Protein AF-A0A0G0GXC7-F1 (afdb_monomer_lite)

Structure (mmCIF, N/CA/C/O backbone):
data_AF-A0A0G0GXC7-F1
#
_entry.id   AF-A0A0G0GXC7-F1
#
loop_
_atom_site.group_PDB
_atom_site.id
_atom_site.type_symbol
_atom_site.label_atom_id
_atom_site.label_alt_id
_atom_site.label_comp_id
_atom_site.label_asym_id
_atom_site.label_entity_id
_atom_site.label_seq_id
_atom_site.pdbx_PDB_ins_code
_atom_site.Cartn_x
_atom_site.Cartn_y
_atom_site.Cartn_z
_atom_site.occupancy
_atom_site.B_iso_or_equiv
_atom_site.auth_seq_id
_atom_site.auth_comp_id
_atom_site.auth_asym_id
_atom_site.auth_atom_id
_atom_site.pdbx_PDB_model_num
ATOM 1 N N . MET A 1 1 ? -27.214 14.943 26.401 1.00 54.75 1 MET A N 1
ATOM 2 C CA . MET A 1 1 ? -27.135 13.913 25.337 1.00 54.75 1 MET A CA 1
ATOM 3 C C . MET A 1 1 ? -26.418 14.405 24.076 1.00 54.75 1 MET A C 1
ATOM 5 O O . MET A 1 1 ? -25.447 13.765 23.709 1.00 54.75 1 MET A O 1
ATOM 9 N N . PHE A 1 2 ? -26.767 15.554 23.479 1.00 55.38 2 PHE A N 1
ATOM 10 C CA . PHE A 1 2 ? -26.108 16.065 22.253 1.00 55.38 2 PHE A CA 1
ATOM 11 C C . PHE A 1 2 ? -24.583 16.297 22.345 1.00 55.38 2 PHE A C 1
ATOM 13 O O . PHE A 1 2 ? -23.864 16.045 21.383 1.00 55.38 2 PHE A O 1
ATOM 20 N N . SER A 1 3 ? -24.061 16.715 23.504 1.00 58.69 3 SER A N 1
ATOM 21 C CA . SER A 1 3 ? -22.620 16.969 23.690 1.00 58.69 3 SER A CA 1
ATOM 22 C C . SER A 1 3 ? -21.752 15.698 23.599 1.00 58.69 3 SER A C 1
ATOM 24 O O . SER A 1 3 ? -20.653 15.740 23.043 1.00 58.69 3 SER A O 1
ATOM 26 N N . ALA A 1 4 ? -22.266 14.546 24.048 1.00 64.06 4 ALA A N 1
ATOM 27 C CA . ALA A 1 4 ? -21.549 13.272 23.965 1.00 64.06 4 ALA A CA 1
ATOM 28 C C . ALA A 1 4 ? -21.519 12.733 22.525 1.00 64.06 4 ALA A C 1
ATOM 30 O O . ALA A 1 4 ? -20.485 12.253 22.067 1.00 64.06 4 ALA A O 1
ATOM 31 N N . THR A 1 5 ? -22.619 12.889 21.780 1.00 67.25 5 THR A N 1
ATOM 32 C CA . THR A 1 5 ? -22.717 12.478 20.371 1.00 67.25 5 THR A CA 1
ATOM 33 C C . THR A 1 5 ? -21.782 13.292 19.474 1.00 67.25 5 THR A C 1
ATOM 35 O O . THR A 1 5 ? -21.076 12.718 18.653 1.00 67.25 5 THR A O 1
ATOM 38 N N . ILE A 1 6 ? -21.700 14.614 19.670 1.00 66.69 6 ILE A N 1
ATOM 39 C CA . ILE A 1 6 ? -20.780 15.486 18.914 1.00 66.69 6 ILE A CA 1
ATOM 40 C C . ILE A 1 6 ? -19.319 15.133 19.220 1.00 66.69 6 ILE A C 1
ATOM 42 O O . ILE A 1 6 ? -18.491 15.060 18.313 1.00 66.69 6 ILE A O 1
ATOM 46 N N . THR A 1 7 ? -19.005 14.863 20.489 1.00 65.19 7 THR A N 1
ATOM 47 C CA . THR A 1 7 ? -17.657 14.452 20.903 1.00 65.19 7 THR A CA 1
ATOM 48 C C . THR A 1 7 ? -17.266 13.111 20.280 1.00 65.19 7 THR A C 1
ATOM 50 O O . THR A 1 7 ? -16.165 12.982 19.750 1.00 65.19 7 THR A O 1
ATOM 53 N N . TYR A 1 8 ? -18.181 12.140 20.259 1.00 62.59 8 TYR A N 1
ATOM 54 C CA . TYR A 1 8 ? -17.955 10.835 19.637 1.00 62.59 8 TYR A CA 1
ATOM 55 C C . TYR A 1 8 ? -17.728 10.934 18.121 1.00 62.59 8 TYR A C 1
ATOM 57 O O . TYR A 1 8 ? -16.762 10.373 17.605 1.00 62.59 8 TYR A O 1
ATOM 65 N N . ILE A 1 9 ? -18.559 11.710 17.414 1.00 69.62 9 ILE A N 1
ATOM 66 C CA . ILE A 1 9 ? -18.404 11.955 15.971 1.00 69.62 9 ILE A CA 1
ATOM 67 C C . ILE A 1 9 ? -17.047 12.606 15.680 1.00 69.62 9 ILE A C 1
ATOM 69 O O . ILE A 1 9 ? -16.353 12.201 14.751 1.00 69.62 9 ILE A O 1
ATOM 73 N N . ARG A 1 10 ? -16.627 13.575 16.501 1.00 63.25 10 ARG A N 1
ATOM 74 C CA . ARG A 1 10 ? -15.340 14.261 16.335 1.00 63.25 10 ARG A CA 1
ATOM 75 C C . ARG A 1 10 ? -14.147 13.323 16.530 1.00 63.25 10 ARG A C 1
ATOM 77 O O . ARG A 1 10 ? -13.199 13.399 15.755 1.00 63.25 10 ARG A O 1
ATOM 84 N N . ILE A 1 11 ? -14.189 12.448 17.536 1.00 70.38 11 ILE A N 1
ATOM 85 C CA . ILE A 1 11 ? -13.125 11.464 17.795 1.00 70.38 11 ILE A CA 1
ATOM 86 C C . ILE A 1 11 ? -13.039 10.459 16.640 1.00 70.38 11 ILE A C 1
ATOM 88 O O . ILE A 1 11 ? -11.952 10.207 16.125 1.00 70.38 11 ILE A O 1
ATOM 92 N N . SER A 1 12 ? -14.182 9.947 16.178 1.00 74.62 12 SER A N 1
ATOM 93 C CA . SER A 1 12 ? -14.238 9.025 15.039 1.00 74.62 12 SER A CA 1
ATOM 94 C C . SER A 1 12 ? -13.720 9.669 13.746 1.00 74.62 12 SER A C 1
ATOM 96 O O . SER A 1 12 ? -12.942 9.047 13.023 1.00 74.62 12 SER A O 1
ATOM 98 N N . ALA A 1 13 ? -14.068 10.933 13.491 1.00 76.69 13 ALA A N 1
ATOM 99 C CA . ALA A 1 13 ? -13.581 11.675 12.332 1.00 76.69 13 ALA A CA 1
ATOM 100 C C . ALA A 1 13 ? -12.066 11.923 12.388 1.00 76.69 13 ALA A C 1
ATOM 102 O O . ALA A 1 13 ? -11.385 11.754 11.379 1.00 76.69 13 ALA A O 1
ATOM 103 N N . MET A 1 14 ? -11.514 12.277 13.555 1.00 80.69 14 MET A N 1
ATOM 104 C CA . MET A 1 14 ? -10.063 12.443 13.698 1.00 80.69 14 MET A CA 1
ATOM 105 C C . MET A 1 14 ? -9.307 11.134 13.472 1.00 80.69 14 MET A C 1
ATOM 107 O O . MET A 1 14 ? -8.274 11.145 12.808 1.00 80.69 14 MET A O 1
ATOM 111 N N . GLN A 1 15 ? -9.835 10.010 13.964 1.00 78.56 15 GLN A N 1
ATOM 112 C CA . GLN A 1 15 ? -9.231 8.698 13.738 1.00 78.56 15 GLN A CA 1
ATOM 113 C C . GLN A 1 15 ? -9.232 8.324 12.251 1.00 78.56 15 GLN A C 1
ATOM 115 O O . GLN A 1 15 ? -8.242 7.809 11.738 1.00 78.56 15 GLN A O 1
ATOM 120 N N . LEU A 1 16 ? -10.327 8.617 11.544 1.00 79.62 16 LEU A N 1
ATOM 121 C CA . LEU A 1 16 ? -10.426 8.378 10.107 1.00 79.62 16 LEU A CA 1
ATOM 122 C C . LEU A 1 16 ? -9.411 9.224 9.331 1.00 79.62 16 LEU A C 1
ATOM 124 O O . LEU A 1 16 ? -8.680 8.685 8.508 1.00 79.62 16 LEU A O 1
ATOM 128 N N . ILE A 1 17 ? -9.311 10.522 9.631 1.00 83.88 17 ILE A N 1
ATOM 129 C CA . ILE A 1 17 ? -8.324 11.413 9.001 1.00 83.88 17 ILE A CA 1
ATOM 130 C C . ILE A 1 17 ? -6.901 10.914 9.265 1.00 83.88 17 ILE A C 1
ATOM 132 O O . ILE A 1 17 ? -6.095 10.849 8.341 1.00 83.88 17 ILE A O 1
ATOM 136 N N . TYR A 1 18 ? -6.597 10.524 10.502 1.00 84.38 18 TYR A N 1
ATOM 137 C CA . TYR A 1 18 ? -5.291 9.981 10.869 1.00 84.38 18 TYR A CA 1
ATOM 138 C C . TYR A 1 18 ? -4.936 8.731 10.055 1.00 84.38 18 TYR A C 1
ATOM 140 O O . TYR A 1 18 ? -3.843 8.654 9.495 1.00 84.38 18 TYR A O 1
ATOM 148 N N . ASN A 1 19 ? -5.879 7.796 9.922 1.00 82.12 19 ASN A N 1
ATOM 149 C CA . ASN A 1 19 ? -5.683 6.587 9.126 1.00 82.12 19 ASN A CA 1
ATOM 150 C C . ASN A 1 19 ? -5.474 6.918 7.640 1.00 82.12 19 ASN A C 1
ATOM 152 O O . ASN A 1 19 ? -4.555 6.387 7.030 1.00 82.12 19 ASN A O 1
ATOM 156 N N . LEU A 1 20 ? -6.254 7.842 7.065 1.00 87.12 20 LEU A N 1
ATOM 157 C CA . LEU A 1 20 ? -6.071 8.275 5.673 1.00 87.12 20 LEU A CA 1
ATOM 158 C C . LEU A 1 20 ? -4.673 8.865 5.433 1.00 87.12 20 LEU A C 1
ATOM 160 O O . LEU A 1 20 ? -4.037 8.567 4.421 1.00 87.12 20 LEU A O 1
ATOM 164 N N . VAL A 1 21 ? -4.178 9.683 6.367 1.00 88.12 21 VAL A N 1
ATOM 165 C CA . VAL A 1 21 ? -2.836 10.274 6.282 1.00 88.12 21 VAL A CA 1
ATOM 166 C C . VAL A 1 21 ? -1.759 9.193 6.364 1.00 88.12 21 VAL A C 1
ATOM 168 O O . VAL A 1 21 ? -0.835 9.209 5.555 1.00 88.12 21 VAL A O 1
ATOM 171 N N . ILE A 1 22 ? -1.880 8.236 7.289 1.00 88.88 22 ILE A N 1
ATOM 172 C CA . ILE A 1 22 ? -0.927 7.122 7.402 1.00 88.88 22 ILE A CA 1
ATOM 173 C C . ILE A 1 22 ? -0.875 6.312 6.113 1.00 88.88 22 ILE A C 1
ATOM 175 O O . ILE A 1 22 ? 0.212 6.088 5.593 1.00 88.88 22 ILE A O 1
ATOM 179 N N . GLU A 1 23 ? -2.023 5.897 5.585 1.00 89.19 23 GLU A N 1
ATOM 180 C CA . GLU A 1 23 ? -2.068 5.064 4.379 1.00 89.19 23 GLU A CA 1
ATOM 181 C C . GLU A 1 23 ? -1.500 5.812 3.166 1.00 89.19 23 GLU A C 1
ATOM 183 O O . GLU A 1 23 ? -0.785 5.234 2.350 1.00 89.19 23 GLU A O 1
ATOM 188 N N . THR A 1 24 ? -1.705 7.131 3.102 1.00 87.75 24 THR A N 1
ATOM 189 C CA . THR A 1 24 ? -1.070 7.987 2.089 1.00 87.75 24 THR A CA 1
ATOM 190 C C . THR A 1 24 ? 0.455 8.011 2.239 1.00 87.75 24 THR A C 1
ATOM 192 O O . THR A 1 24 ? 1.172 7.887 1.249 1.00 87.75 24 THR A O 1
ATOM 195 N N . LEU A 1 25 ? 0.977 8.134 3.462 1.00 89.06 25 LEU A N 1
ATOM 196 C CA . LEU A 1 25 ? 2.422 8.106 3.714 1.00 89.06 25 LEU A CA 1
ATOM 197 C C . LEU A 1 25 ? 3.037 6.735 3.408 1.00 89.06 25 LEU A C 1
ATOM 199 O O . LEU A 1 25 ? 4.137 6.674 2.863 1.00 89.06 25 LEU A O 1
ATOM 203 N N . ILE A 1 26 ? 2.328 5.647 3.720 1.00 89.88 26 ILE A N 1
ATOM 204 C CA . ILE A 1 26 ? 2.750 4.281 3.390 1.00 89.88 26 ILE A CA 1
ATOM 205 C C . ILE A 1 26 ? 2.814 4.101 1.876 1.00 89.88 26 ILE A C 1
ATOM 207 O O . ILE A 1 26 ? 3.806 3.578 1.371 1.00 89.88 26 ILE A O 1
ATOM 211 N N . LEU A 1 27 ? 1.795 4.562 1.148 1.00 89.62 27 LEU A N 1
ATOM 212 C CA . LEU A 1 27 ? 1.797 4.531 -0.310 1.00 89.62 27 LEU A CA 1
ATOM 213 C C . LEU A 1 27 ? 3.023 5.253 -0.872 1.00 89.62 27 LEU A C 1
ATOM 215 O O . LEU A 1 27 ? 3.737 4.683 -1.691 1.00 89.62 27 LEU A O 1
ATOM 219 N N . ILE A 1 28 ? 3.287 6.477 -0.408 1.00 87.00 28 ILE A N 1
ATOM 220 C CA . ILE A 1 28 ? 4.439 7.265 -0.859 1.00 87.00 28 ILE A CA 1
ATOM 221 C C . ILE A 1 28 ? 5.741 6.519 -0.567 1.00 87.00 28 ILE A C 1
ATOM 223 O O . ILE A 1 28 ? 6.558 6.372 -1.470 1.00 87.00 28 ILE A O 1
ATOM 227 N N . ALA A 1 29 ? 5.916 6.000 0.651 1.00 86.12 29 ALA A N 1
ATOM 228 C CA . ALA A 1 29 ? 7.111 5.248 1.020 1.00 86.12 29 ALA A CA 1
ATOM 229 C C . ALA A 1 29 ? 7.337 4.047 0.090 1.00 86.12 29 ALA A C 1
ATOM 231 O O . ALA A 1 29 ? 8.440 3.872 -0.419 1.00 86.12 29 ALA A O 1
ATOM 232 N N . VAL A 1 30 ? 6.293 3.265 -0.200 1.00 86.94 30 VAL A N 1
ATOM 233 C CA . VAL A 1 30 ? 6.395 2.106 -1.099 1.00 86.94 30 VAL A CA 1
ATOM 234 C C . VAL A 1 30 ? 6.720 2.534 -2.528 1.00 86.94 30 VAL A C 1
ATOM 236 O O . VAL A 1 30 ? 7.644 1.985 -3.123 1.00 86.94 30 VAL A O 1
ATOM 239 N N . VAL A 1 31 ? 6.028 3.537 -3.067 1.00 85.69 31 VAL A N 1
ATOM 240 C CA . VAL A 1 31 ? 6.273 4.013 -4.437 1.00 85.69 31 VAL A CA 1
ATOM 241 C C . VAL A 1 31 ? 7.691 4.563 -4.584 1.00 85.69 31 VAL A C 1
ATOM 243 O O . VAL A 1 31 ? 8.377 4.206 -5.529 1.00 85.69 31 VAL A O 1
ATOM 246 N N . THR A 1 32 ? 8.200 5.320 -3.606 1.00 81.81 32 THR A N 1
ATOM 247 C CA . THR A 1 32 ? 9.586 5.826 -3.650 1.00 81.81 32 THR A CA 1
ATOM 248 C C . THR A 1 32 ? 10.657 4.735 -3.600 1.00 81.81 32 THR A C 1
ATOM 250 O O . THR A 1 32 ? 11.811 5.005 -3.917 1.00 81.81 32 THR A O 1
ATOM 253 N N . THR A 1 33 ? 10.302 3.512 -3.198 1.00 79.50 33 THR A N 1
ATOM 254 C CA . THR A 1 33 ? 11.223 2.364 -3.191 1.00 79.50 33 THR A CA 1
ATOM 255 C C . THR A 1 33 ? 11.143 1.500 -4.449 1.00 79.50 33 THR A C 1
ATOM 257 O O . THR A 1 33 ? 11.938 0.573 -4.586 1.00 79.50 33 THR A O 1
ATOM 260 N N . LEU A 1 34 ? 10.194 1.778 -5.348 1.00 81.00 34 LEU A N 1
ATOM 261 C CA . LEU A 1 34 ? 9.939 1.010 -6.563 1.00 81.00 34 LEU A CA 1
ATOM 262 C C . LEU A 1 34 ? 10.203 1.882 -7.792 1.00 81.00 34 LEU A C 1
ATOM 264 O O . LEU A 1 34 ? 9.418 2.768 -8.102 1.00 81.00 34 LEU A O 1
ATOM 268 N N . ASP A 1 35 ? 11.261 1.572 -8.541 1.00 77.50 35 ASP A N 1
ATOM 269 C CA . ASP A 1 35 ? 11.692 2.347 -9.723 1.00 77.50 35 ASP A CA 1
ATOM 270 C C . ASP A 1 35 ? 10.701 2.271 -10.911 1.00 77.50 35 ASP A C 1
ATOM 272 O O . ASP A 1 35 ? 10.832 2.965 -11.910 1.00 77.50 35 ASP A O 1
ATOM 276 N N . GLY A 1 36 ? 9.685 1.408 -10.815 1.00 78.44 36 GLY A N 1
ATOM 277 C CA . GLY A 1 36 ? 8.670 1.197 -11.851 1.00 78.44 36 GLY A CA 1
ATOM 278 C C . GLY A 1 36 ? 7.316 1.846 -11.564 1.00 78.44 36 GLY A C 1
ATOM 279 O O . GLY A 1 36 ? 6.337 1.452 -12.196 1.00 78.44 36 GLY A O 1
ATOM 280 N N . VAL A 1 37 ? 7.201 2.748 -10.585 1.00 83.81 37 VAL A N 1
ATOM 281 C CA . VAL A 1 37 ? 5.913 3.355 -10.211 1.00 83.81 37 VAL A CA 1
ATOM 282 C C . VAL A 1 37 ? 6.026 4.872 -10.174 1.00 83.81 37 VAL A C 1
ATOM 284 O O . VAL A 1 37 ? 6.713 5.422 -9.322 1.00 83.81 37 VAL A O 1
ATOM 287 N N . ASP A 1 38 ? 5.283 5.544 -11.052 1.00 84.31 38 ASP A N 1
ATOM 288 C CA . ASP A 1 38 ? 5.311 7.001 -11.178 1.00 84.31 38 ASP A CA 1
ATOM 289 C C . ASP A 1 38 ? 3.921 7.628 -11.061 1.00 84.31 38 ASP A C 1
ATOM 291 O O . ASP A 1 38 ? 2.915 7.099 -11.540 1.00 84.31 38 ASP A O 1
ATOM 295 N N . PHE A 1 39 ? 3.873 8.814 -10.454 1.00 84.19 39 PHE A N 1
ATOM 296 C CA . PHE A 1 39 ? 2.665 9.632 -10.345 1.00 84.19 39 PHE A CA 1
ATOM 297 C C . PHE A 1 39 ? 2.619 10.668 -11.474 1.00 84.19 39 PHE A C 1
ATOM 299 O O . PHE A 1 39 ? 3.292 11.698 -11.404 1.00 84.19 39 PHE A O 1
ATOM 306 N N . GLU A 1 40 ? 1.798 10.435 -12.501 1.00 81.19 40 GLU A N 1
ATOM 307 C CA . GLU A 1 40 ? 1.779 11.275 -13.712 1.00 81.19 40 GLU A CA 1
ATOM 308 C C . GLU A 1 40 ? 1.315 12.722 -13.460 1.00 81.19 40 GLU A C 1
ATOM 310 O O . GLU A 1 40 ? 1.777 13.647 -14.126 1.00 81.19 40 GLU A O 1
ATOM 315 N N . GLN A 1 41 ? 0.439 12.947 -12.477 1.00 81.75 41 GLN A N 1
ATOM 316 C CA . GLN A 1 41 ? -0.064 14.278 -12.096 1.00 81.75 41 GLN A CA 1
ATOM 317 C C . GLN A 1 41 ? 0.599 14.826 -10.817 1.00 81.75 41 GLN A C 1
ATOM 319 O O . GLN A 1 41 ? 0.079 15.741 -10.166 1.00 81.75 41 GLN A O 1
ATOM 324 N N . GLY A 1 42 ? 1.755 14.274 -10.433 1.00 82.44 42 GLY A N 1
ATOM 325 C CA . GLY A 1 42 ? 2.530 14.708 -9.273 1.00 82.44 42 GLY A CA 1
ATOM 326 C C . GLY A 1 42 ? 1.780 14.555 -7.943 1.00 82.44 42 GLY A C 1
ATOM 327 O O . GLY A 1 42 ? 1.186 13.517 -7.646 1.00 82.44 42 GLY A O 1
ATOM 328 N N . VAL A 1 43 ? 1.812 15.602 -7.113 1.00 83.81 43 VAL A N 1
ATOM 329 C CA . VAL A 1 43 ? 1.291 15.574 -5.731 1.00 83.81 43 VAL A CA 1
ATOM 330 C C . VAL A 1 43 ? -0.219 15.326 -5.674 1.00 83.81 43 VAL A C 1
ATOM 332 O O . VAL A 1 43 ? -0.703 14.668 -4.755 1.00 83.81 43 VAL A O 1
ATOM 335 N N . PHE A 1 44 ? -0.980 15.818 -6.654 1.00 84.31 44 PHE A N 1
ATOM 336 C CA . PHE A 1 44 ? -2.430 15.627 -6.668 1.00 84.31 44 PHE A CA 1
ATOM 337 C C . PHE A 1 44 ? -2.794 14.144 -6.803 1.00 84.31 44 PHE A C 1
ATOM 339 O O . PHE A 1 44 ? -3.550 13.620 -5.985 1.00 84.31 44 PHE A O 1
ATOM 346 N N . SER A 1 45 ? -2.189 13.443 -7.765 1.00 85.44 45 SER A N 1
ATOM 347 C CA . SER A 1 45 ? -2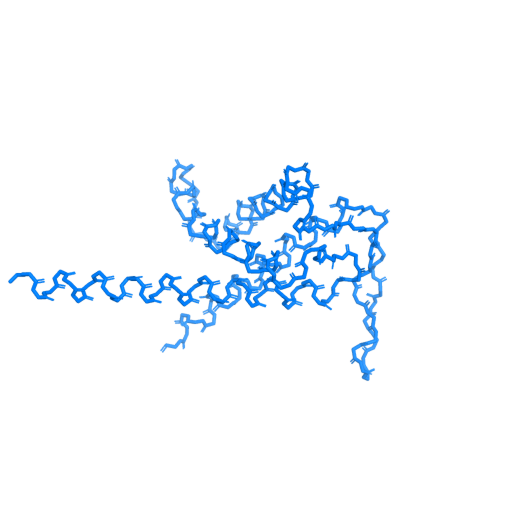.370 11.999 -7.935 1.00 85.44 45 SER A CA 1
ATOM 348 C C . SER A 1 45 ? -1.920 11.194 -6.716 1.00 85.44 45 SER A C 1
ATOM 350 O O . SER A 1 45 ? -2.588 10.224 -6.364 1.00 85.44 45 SER A O 1
ATOM 352 N N . MET A 1 46 ? -0.852 11.620 -6.027 1.00 85.94 46 MET A N 1
ATOM 353 C CA . MET A 1 46 ? -0.402 10.987 -4.779 1.00 85.94 46 MET A CA 1
ATOM 354 C C . MET A 1 46 ? -1.474 11.056 -3.692 1.00 85.94 46 MET A C 1
ATOM 356 O O . MET A 1 46 ? -1.791 10.046 -3.066 1.00 85.94 46 MET A O 1
ATOM 360 N N . ILE A 1 47 ? -2.057 12.240 -3.480 1.00 86.94 47 ILE A N 1
ATOM 361 C CA . ILE A 1 47 ? -3.094 12.443 -2.463 1.00 86.94 47 ILE A CA 1
ATOM 362 C C . ILE A 1 47 ? -4.347 11.648 -2.825 1.00 86.94 47 ILE A C 1
ATOM 364 O O . ILE A 1 47 ? -4.901 10.960 -1.973 1.00 86.94 47 ILE A O 1
ATOM 368 N N . VAL A 1 48 ? -4.784 11.706 -4.085 1.00 88.12 48 VAL A N 1
ATOM 369 C CA . VAL A 1 48 ? -5.969 10.974 -4.547 1.00 88.12 48 VAL A CA 1
ATOM 370 C C . VAL A 1 48 ? -5.779 9.468 -4.352 1.00 88.12 48 VAL A C 1
ATOM 372 O O . VAL A 1 48 ? -6.625 8.824 -3.729 1.00 88.12 48 VAL A O 1
ATOM 375 N N . ALA A 1 49 ? -4.651 8.912 -4.801 1.00 88.81 49 ALA A N 1
ATOM 376 C CA . ALA A 1 49 ? -4.351 7.494 -4.639 1.00 88.81 49 ALA A CA 1
ATOM 377 C C . ALA A 1 49 ? -4.193 7.089 -3.160 1.00 88.81 49 ALA A C 1
ATOM 379 O O . ALA A 1 49 ? -4.632 6.010 -2.765 1.00 88.81 49 ALA A O 1
ATOM 380 N N . GLY A 1 50 ? -3.616 7.945 -2.317 1.00 89.00 50 GLY A N 1
ATOM 381 C CA . GLY A 1 50 ? -3.494 7.683 -0.882 1.00 89.00 50 GLY A CA 1
ATOM 382 C C . GLY A 1 50 ? -4.841 7.683 -0.157 1.00 89.00 50 GLY A C 1
ATOM 383 O O . GLY A 1 50 ? -5.122 6.794 0.646 1.00 89.00 50 GLY A O 1
ATOM 384 N N . VAL A 1 51 ? -5.724 8.628 -0.488 1.00 89.31 51 VAL A N 1
ATOM 385 C CA . VAL A 1 51 ? -7.065 8.717 0.107 1.00 89.31 51 VAL A CA 1
ATOM 386 C C . VAL A 1 51 ? -7.916 7.508 -0.275 1.00 89.31 51 VAL A C 1
ATOM 388 O O . VAL A 1 51 ? -8.532 6.898 0.600 1.00 89.31 51 VAL A O 1
ATOM 391 N N . PHE A 1 52 ? -7.936 7.122 -1.554 1.00 90.50 52 PHE A N 1
ATOM 392 C CA . PHE A 1 52 ? -8.684 5.938 -1.984 1.00 90.50 52 PHE A CA 1
ATOM 393 C C . PHE A 1 52 ? -8.111 4.643 -1.403 1.00 90.50 52 PHE A C 1
ATOM 395 O O . PHE A 1 52 ? -8.887 3.763 -1.030 1.00 90.50 52 PHE A O 1
ATOM 402 N N . LEU A 1 53 ? -6.789 4.549 -1.241 1.00 90.38 53 LEU A N 1
ATOM 403 C CA . LEU A 1 53 ? -6.158 3.437 -0.535 1.00 90.38 53 LEU A CA 1
ATOM 404 C C . LEU A 1 53 ? -6.618 3.372 0.929 1.00 90.38 53 LEU A C 1
ATOM 406 O O . LEU A 1 53 ? -7.014 2.310 1.402 1.00 90.38 53 LEU A O 1
ATOM 410 N N . GLY A 1 54 ? -6.626 4.494 1.649 1.00 87.50 54 GLY A N 1
ATOM 411 C CA . GLY A 1 54 ? -7.081 4.511 3.038 1.00 87.50 54 GLY A CA 1
ATOM 412 C C . GLY A 1 54 ? -8.567 4.162 3.190 1.00 87.50 54 GLY A C 1
ATOM 413 O O . GLY A 1 54 ? -8.948 3.451 4.122 1.00 87.50 54 GLY A O 1
ATOM 414 N N . LEU A 1 55 ? -9.408 4.580 2.238 1.00 89.44 55 LEU A N 1
ATOM 415 C CA . LEU A 1 55 ? -10.805 4.140 2.163 1.00 89.44 55 LEU A CA 1
ATOM 416 C C . LEU A 1 55 ? -10.914 2.635 1.893 1.00 89.44 55 LEU A C 1
ATOM 418 O O . LEU A 1 55 ? -11.732 1.964 2.518 1.00 89.44 55 LEU A O 1
ATOM 422 N N . LEU A 1 56 ? -10.078 2.092 1.007 1.00 90.38 56 LEU A N 1
ATOM 423 C CA . LEU A 1 56 ? -10.033 0.660 0.723 1.00 90.38 56 LEU A CA 1
ATOM 424 C C . LEU A 1 56 ? -9.673 -0.145 1.976 1.00 90.38 56 LEU A C 1
ATOM 426 O O . LEU A 1 56 ? -10.371 -1.108 2.292 1.00 90.38 56 LEU A O 1
ATOM 430 N N . MET A 1 57 ? -8.662 0.289 2.733 1.00 87.31 57 MET A N 1
ATOM 431 C CA . MET A 1 57 ? -8.256 -0.360 3.985 1.00 87.31 57 MET A CA 1
ATOM 432 C C . MET A 1 57 ? -9.384 -0.381 5.024 1.00 87.31 57 MET A C 1
ATOM 434 O O . MET A 1 57 ? -9.562 -1.378 5.723 1.00 87.31 57 MET A O 1
ATOM 438 N N . TYR A 1 58 ? -10.210 0.668 5.078 1.00 87.19 58 TYR A N 1
ATOM 439 C CA . TYR A 1 58 ? -11.383 0.714 5.956 1.00 87.19 58 TYR A CA 1
ATOM 440 C C . TYR A 1 58 ? -12.463 -0.318 5.578 1.00 87.19 58 TYR A C 1
ATOM 442 O O . TYR A 1 58 ? -13.197 -0.804 6.440 1.00 87.19 58 TYR A O 1
ATOM 450 N N . VAL A 1 59 ? -12.562 -0.681 4.295 1.00 88.75 59 VAL A N 1
ATOM 451 C CA . VAL A 1 59 ? -13.579 -1.610 3.773 1.00 88.75 59 VAL A CA 1
ATOM 452 C C . VAL A 1 59 ? -13.173 -3.083 3.935 1.00 88.75 59 VAL A C 1
ATOM 454 O O . VAL A 1 59 ? -14.047 -3.952 3.928 1.00 88.75 59 VAL A O 1
ATOM 457 N N . ILE A 1 60 ? -11.890 -3.389 4.166 1.00 87.69 60 ILE A N 1
ATOM 458 C CA . ILE A 1 60 ? -11.407 -4.774 4.331 1.00 87.69 60 ILE A CA 1
ATOM 459 C C . ILE A 1 60 ? -12.120 -5.486 5.490 1.00 87.69 60 ILE A C 1
ATOM 461 O O . ILE A 1 60 ? -12.576 -6.618 5.333 1.00 87.69 60 ILE A O 1
ATOM 465 N N . ASP A 1 61 ? -12.271 -4.827 6.639 1.00 86.12 61 ASP A N 1
ATOM 466 C CA . ASP A 1 61 ? -12.940 -5.392 7.820 1.00 86.12 61 ASP A CA 1
ATOM 467 C C . ASP A 1 61 ? -14.409 -5.784 7.559 1.00 86.12 61 ASP A C 1
ATOM 469 O O . ASP A 1 61 ? -14.794 -6.930 7.838 1.00 86.12 61 ASP A O 1
ATOM 473 N N . PRO A 1 62 ? -15.246 -4.884 7.002 1.00 89.00 62 PRO A N 1
ATOM 474 C CA . PRO A 1 62 ? -16.587 -5.223 6.538 1.00 89.00 62 PRO A CA 1
ATOM 475 C C . PRO A 1 62 ? -16.617 -6.390 5.549 1.00 89.00 62 PRO A C 1
ATOM 477 O O . PRO A 1 62 ? -17.464 -7.273 5.681 1.00 89.00 62 PRO A O 1
ATOM 480 N N . VAL A 1 63 ? -15.689 -6.426 4.586 1.00 89.12 63 VAL A N 1
ATOM 481 C CA . VAL A 1 63 ? -15.612 -7.485 3.567 1.00 89.12 63 VAL A CA 1
ATOM 482 C C . VAL A 1 63 ? -15.294 -8.837 4.204 1.00 89.12 63 VAL A C 1
ATOM 484 O O . VAL A 1 63 ? -15.985 -9.822 3.939 1.00 89.12 63 VAL A O 1
ATOM 487 N N . LEU A 1 64 ? -14.314 -8.892 5.108 1.00 89.12 64 LEU A N 1
ATOM 488 C CA . LEU A 1 64 ? -14.002 -10.100 5.874 1.00 89.12 64 LEU A CA 1
ATOM 489 C C . LEU A 1 64 ? -15.209 -10.575 6.691 1.00 89.12 64 LEU A C 1
ATOM 491 O O . LEU A 1 64 ? -15.498 -11.772 6.730 1.00 89.12 64 LEU A O 1
ATOM 495 N N . GLY A 1 65 ? -15.941 -9.642 7.308 1.00 87.44 65 GLY A N 1
ATOM 496 C CA . GLY A 1 65 ? -17.173 -9.932 8.041 1.00 87.44 65 GLY A CA 1
ATOM 497 C C . GLY A 1 65 ? -18.285 -10.497 7.154 1.00 87.44 65 GLY A C 1
ATOM 498 O O . GLY A 1 65 ? -18.931 -11.471 7.538 1.00 87.44 65 GLY A O 1
ATOM 499 N N . PHE A 1 66 ? -18.476 -9.929 5.962 1.00 92.00 66 PHE A N 1
ATOM 500 C CA . PHE A 1 66 ? -19.476 -10.373 4.990 1.00 92.00 66 PHE A CA 1
ATOM 501 C C . PHE A 1 66 ? -19.227 -11.815 4.532 1.00 92.00 66 PHE A C 1
ATOM 503 O O . PHE A 1 66 ? -20.137 -12.643 4.556 1.00 92.00 66 PHE A O 1
ATOM 510 N N . PHE A 1 67 ? -17.978 -12.145 4.199 1.00 90.31 67 PHE A N 1
ATOM 511 C CA . PHE A 1 67 ? -17.584 -13.489 3.767 1.00 90.31 67 PHE A CA 1
ATOM 512 C C . PHE A 1 67 ? -17.313 -14.465 4.923 1.00 90.31 67 PHE A C 1
ATOM 514 O O . PHE A 1 67 ? -16.964 -15.618 4.679 1.00 90.31 67 PHE A O 1
ATOM 521 N N . ARG A 1 68 ? -17.492 -14.031 6.180 1.00 89.81 68 ARG A N 1
ATOM 522 C CA . ARG A 1 68 ? -17.224 -14.820 7.397 1.00 89.81 68 ARG A CA 1
ATOM 523 C C . ARG A 1 68 ? -15.795 -15.380 7.461 1.00 89.81 68 ARG A C 1
ATOM 525 O O . ARG A 1 68 ? -15.576 -16.452 8.026 1.00 89.81 68 ARG A O 1
ATOM 532 N N . PHE A 1 69 ? -14.819 -14.656 6.916 1.00 88.06 69 PHE A N 1
ATOM 533 C CA . PHE A 1 69 ? -13.411 -15.012 7.089 1.00 88.06 69 PHE A CA 1
ATOM 534 C C . PHE A 1 69 ? -12.978 -14.796 8.549 1.00 88.06 69 PHE A C 1
ATOM 536 O O . PHE A 1 69 ? -13.452 -13.864 9.211 1.00 88.06 69 PHE A O 1
ATOM 543 N N . PRO A 1 70 ? -12.062 -15.627 9.080 1.00 88.56 70 PRO A N 1
ATOM 544 C CA . PRO A 1 70 ? -11.506 -15.405 10.406 1.00 88.56 70 PRO A CA 1
ATOM 545 C C . PRO A 1 70 ? -10.709 -14.095 10.432 1.00 88.56 70 PRO A C 1
ATOM 547 O O . PRO A 1 70 ? -9.918 -13.816 9.539 1.00 88.56 70 PRO A O 1
ATOM 550 N N . ARG A 1 71 ? -10.867 -13.284 11.483 1.00 86.25 71 ARG A N 1
ATOM 551 C CA . ARG A 1 71 ? -10.152 -12.000 11.632 1.00 86.25 71 ARG A CA 1
ATOM 552 C C . ARG A 1 71 ? -8.726 -12.203 12.148 1.00 86.25 71 ARG A C 1
ATOM 554 O O . ARG A 1 71 ? -8.384 -11.792 13.253 1.00 86.25 71 ARG A O 1
ATOM 561 N N . ASN A 1 72 ? -7.908 -12.895 11.363 1.00 86.69 72 ASN A N 1
ATOM 562 C CA . ASN A 1 72 ? -6.501 -13.163 11.648 1.00 86.69 72 ASN A CA 1
ATOM 563 C C . ASN A 1 72 ? -5.593 -12.547 10.575 1.00 86.69 72 ASN A C 1
ATOM 565 O O . ASN A 1 72 ? -6.046 -12.225 9.479 1.00 86.69 72 ASN A O 1
ATOM 569 N N . PHE A 1 73 ? -4.302 -12.414 10.889 1.00 85.12 73 PHE A N 1
ATOM 570 C CA . PHE A 1 73 ? -3.298 -11.818 10.000 1.00 85.12 73 PHE A CA 1
ATOM 571 C C . PHE A 1 73 ? -3.354 -12.371 8.565 1.00 85.12 73 PHE A C 1
ATOM 573 O O . PHE A 1 73 ? -3.352 -11.603 7.610 1.00 85.12 73 PHE A O 1
ATOM 580 N N . TRP A 1 74 ? -3.488 -13.692 8.415 1.00 87.75 74 TRP A N 1
ATOM 581 C CA . TRP A 1 74 ? -3.533 -14.358 7.112 1.00 87.75 74 TRP A CA 1
ATOM 582 C C . TRP A 1 74 ? -4.744 -13.972 6.265 1.00 87.75 74 TRP A C 1
ATOM 584 O O . TRP A 1 74 ? -4.612 -13.792 5.059 1.00 87.75 74 TRP A O 1
ATOM 594 N N . SER A 1 75 ? -5.915 -13.803 6.878 1.00 88.00 75 SER A N 1
ATOM 595 C CA . SER A 1 75 ? -7.118 -13.413 6.138 1.00 88.00 75 SER A CA 1
ATOM 596 C C . SER A 1 75 ? -7.046 -11.961 5.683 1.00 88.00 75 SER A C 1
ATOM 598 O O . SER A 1 75 ? -7.419 -11.669 4.550 1.00 88.00 75 SER A O 1
ATOM 600 N N . TYR A 1 76 ? -6.491 -11.068 6.512 1.00 87.81 76 TYR A N 1
ATOM 601 C CA . TYR A 1 76 ? -6.184 -9.699 6.087 1.00 87.81 76 TYR A CA 1
ATOM 602 C C . TYR A 1 76 ? -5.162 -9.677 4.954 1.00 87.81 76 TYR A C 1
ATOM 604 O O . TYR A 1 76 ? -5.340 -8.931 4.000 1.00 87.81 76 TYR A O 1
ATOM 612 N N . LEU A 1 77 ? -4.127 -10.514 5.027 1.00 90.25 77 LEU A N 1
ATOM 613 C CA . LEU A 1 77 ? -3.098 -10.587 3.997 1.00 90.25 77 LEU A CA 1
ATOM 614 C C . LEU A 1 77 ? -3.656 -11.083 2.656 1.00 90.25 77 LEU A C 1
ATOM 616 O O . LEU A 1 77 ? -3.360 -10.500 1.621 1.00 90.25 77 LEU A O 1
ATOM 620 N N . ILE A 1 78 ? -4.492 -12.124 2.664 1.00 90.62 78 ILE A N 1
ATOM 621 C CA . ILE A 1 78 ? -5.072 -12.684 1.437 1.00 90.62 78 ILE A CA 1
ATOM 622 C C . ILE A 1 78 ? -6.131 -11.740 0.862 1.00 90.62 78 ILE A C 1
ATOM 624 O O . ILE A 1 78 ? -6.026 -11.329 -0.290 1.00 90.62 78 ILE A O 1
ATOM 628 N N . VAL A 1 79 ? -7.148 -11.380 1.649 1.00 92.06 79 VAL A N 1
ATOM 629 C CA . VAL A 1 79 ? -8.276 -10.574 1.153 1.00 92.06 79 VAL A CA 1
ATOM 630 C C . VAL A 1 79 ? -7.839 -9.138 0.900 1.00 92.06 79 VAL A C 1
ATOM 632 O O . VAL A 1 79 ? -8.103 -8.603 -0.173 1.00 92.06 79 VAL A O 1
ATOM 635 N N . GLY A 1 80 ? -7.110 -8.538 1.841 1.00 89.62 80 GLY A N 1
ATOM 636 C CA . GLY A 1 80 ? -6.519 -7.216 1.659 1.00 89.62 80 GLY A CA 1
ATOM 637 C C . GLY A 1 80 ? -5.515 -7.196 0.512 1.00 89.62 80 GLY A C 1
ATOM 638 O O . GLY A 1 80 ? -5.507 -6.244 -0.258 1.00 89.62 80 GLY A O 1
ATOM 639 N N . GLY A 1 81 ? -4.740 -8.268 0.324 1.00 90.69 81 GLY A N 1
ATOM 640 C CA . GLY A 1 81 ? -3.779 -8.380 -0.775 1.00 90.69 81 GLY A CA 1
ATOM 641 C C . GLY A 1 81 ? -4.481 -8.353 -2.117 1.00 90.69 81 GLY A C 1
ATOM 642 O O . GLY A 1 81 ? -4.173 -7.514 -2.957 1.00 90.69 81 GLY A O 1
ATOM 643 N N . VAL A 1 82 ? -5.495 -9.201 -2.286 1.00 92.62 82 VAL A N 1
ATOM 644 C CA . VAL A 1 82 ? -6.323 -9.220 -3.496 1.00 92.62 82 VAL A CA 1
ATOM 645 C C . VAL A 1 82 ? -6.987 -7.861 -3.731 1.00 92.62 82 VAL A C 1
ATOM 647 O O . VAL A 1 82 ? -6.939 -7.353 -4.848 1.00 92.62 82 VAL A O 1
ATOM 650 N N . MET A 1 83 ? -7.555 -7.234 -2.696 1.00 92.88 83 MET A N 1
ATOM 651 C CA . MET A 1 83 ? -8.187 -5.915 -2.822 1.00 92.88 83 MET A CA 1
ATOM 652 C C . MET A 1 83 ? -7.188 -4.822 -3.222 1.00 92.88 83 MET A C 1
ATOM 654 O O . MET A 1 83 ? -7.501 -4.026 -4.103 1.00 92.88 83 MET A O 1
ATOM 658 N N . CYS A 1 84 ? -5.986 -4.803 -2.642 1.00 91.50 84 CYS A N 1
ATOM 659 C CA . CYS A 1 84 ? -4.926 -3.863 -3.008 1.00 91.50 84 CYS A CA 1
ATOM 660 C C . CYS A 1 84 ? -4.447 -4.073 -4.447 1.00 91.50 84 CYS A C 1
ATOM 662 O O . CYS A 1 84 ? -4.281 -3.105 -5.183 1.00 91.50 84 CYS A O 1
ATOM 664 N N . VAL A 1 85 ? -4.258 -5.320 -4.883 1.00 91.69 85 VAL A N 1
ATOM 665 C CA . VAL A 1 85 ? -3.853 -5.612 -6.267 1.00 91.69 85 VAL A CA 1
ATOM 666 C C . VAL A 1 85 ? -4.930 -5.165 -7.254 1.00 91.69 85 VAL A C 1
ATOM 668 O O . VAL A 1 85 ? -4.613 -4.500 -8.237 1.00 91.69 85 VAL A O 1
ATOM 671 N N . ILE A 1 86 ? -6.204 -5.461 -6.976 1.00 91.88 86 ILE A N 1
ATOM 672 C CA . ILE A 1 86 ? -7.327 -4.990 -7.800 1.00 91.88 86 ILE A CA 1
ATOM 673 C C . ILE A 1 86 ? -7.364 -3.461 -7.826 1.00 91.88 86 ILE A C 1
ATOM 675 O O . ILE A 1 86 ? -7.549 -2.876 -8.887 1.00 91.88 86 ILE A O 1
ATOM 679 N N . TYR A 1 87 ? -7.155 -2.809 -6.685 1.00 92.06 87 TYR A N 1
ATOM 680 C CA . TYR A 1 87 ? -7.115 -1.356 -6.586 1.00 92.06 87 TYR A CA 1
ATOM 681 C C . TYR A 1 87 ? -6.039 -0.732 -7.476 1.00 92.06 87 TYR A C 1
ATOM 683 O O . TYR A 1 87 ? -6.342 0.156 -8.271 1.00 92.06 87 TYR A O 1
ATOM 691 N N . PHE A 1 88 ? -4.801 -1.220 -7.403 1.00 90.56 88 PHE A N 1
ATOM 692 C CA . PHE A 1 88 ? -3.718 -0.707 -8.241 1.00 90.56 88 PHE A CA 1
ATOM 693 C C . PHE A 1 88 ? -3.912 -1.044 -9.722 1.00 90.56 88 PHE A C 1
ATOM 695 O O . PHE A 1 88 ? -3.583 -0.229 -10.582 1.00 90.56 88 PHE A O 1
ATOM 702 N N . LEU A 1 89 ? -4.529 -2.185 -10.036 1.00 89.19 89 LEU A N 1
ATOM 703 C CA . LEU A 1 89 ? -4.921 -2.522 -11.403 1.00 89.19 89 LEU A CA 1
ATOM 704 C C . LEU A 1 89 ? -6.000 -1.567 -11.940 1.00 89.19 89 LEU A C 1
ATOM 706 O O . LEU A 1 89 ? -5.923 -1.133 -13.089 1.00 89.19 89 LEU A O 1
ATOM 710 N N . VAL A 1 90 ? -6.977 -1.191 -11.110 1.00 88.50 90 VAL A N 1
ATOM 711 C CA . VAL A 1 90 ? -7.986 -0.168 -11.427 1.00 88.50 90 VAL A CA 1
ATOM 712 C C . VAL A 1 90 ? -7.330 1.197 -11.620 1.00 88.50 90 VAL A C 1
ATOM 714 O O . VAL A 1 90 ? -7.657 1.881 -12.586 1.00 88.50 90 VAL A O 1
ATOM 717 N N . LEU A 1 91 ? -6.375 1.583 -10.769 1.00 85.56 91 LEU A N 1
ATOM 718 C CA . LEU A 1 91 ? -5.627 2.828 -10.954 1.00 85.56 91 LEU A CA 1
ATOM 719 C C . LEU A 1 91 ? -4.878 2.850 -12.290 1.00 85.56 91 LEU A C 1
ATOM 721 O O . LEU A 1 91 ? -4.967 3.842 -1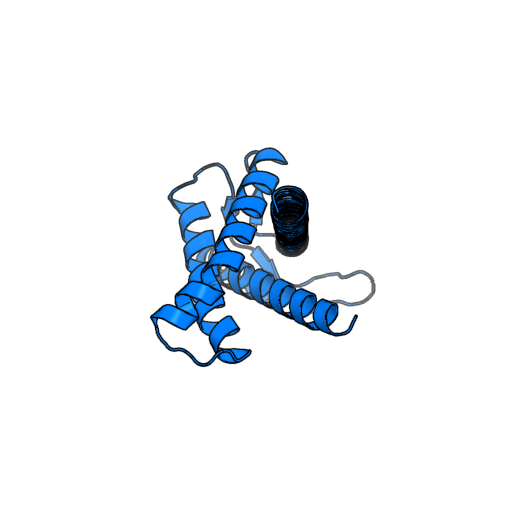3.004 1.00 85.56 91 LEU A O 1
ATOM 725 N N . ASN A 1 92 ? -4.218 1.748 -12.655 1.00 84.12 92 ASN A N 1
ATOM 726 C CA . ASN A 1 92 ? -3.465 1.646 -13.906 1.00 84.12 92 ASN A CA 1
ATOM 727 C C . ASN A 1 92 ? -4.361 1.694 -15.159 1.00 84.12 92 ASN A C 1
ATOM 729 O O . ASN A 1 92 ? -3.948 2.190 -16.201 1.00 84.12 92 ASN A O 1
ATOM 733 N N . THR A 1 93 ? -5.580 1.145 -15.085 1.00 81.81 93 THR A N 1
ATOM 734 C CA . THR A 1 93 ? -6.441 0.930 -16.267 1.00 81.81 93 THR A CA 1
ATOM 735 C C . THR A 1 93 ? -7.579 1.938 -16.416 1.00 81.81 93 THR A C 1
ATOM 737 O O . THR A 1 93 ? -7.885 2.353 -17.531 1.00 81.81 93 THR A O 1
ATOM 740 N N . LEU A 1 94 ? -8.231 2.322 -15.316 1.00 76.69 94 LEU A N 1
ATOM 741 C CA . LEU A 1 94 ? -9.435 3.162 -15.313 1.00 76.69 94 LEU A CA 1
ATOM 742 C C . LEU A 1 94 ? -9.142 4.622 -14.953 1.00 76.69 94 LEU A C 1
ATOM 744 O O . LEU A 1 94 ? -9.866 5.512 -15.391 1.00 76.69 94 LEU A O 1
ATOM 748 N N . LEU A 1 95 ? -8.088 4.877 -14.176 1.00 71.44 95 LEU A N 1
ATOM 749 C CA . LEU A 1 95 ? -7.651 6.215 -13.767 1.00 71.44 95 LEU A CA 1
ATOM 750 C C . LEU A 1 95 ? -6.325 6.576 -14.447 1.00 71.44 95 LEU A C 1
ATOM 752 O O . LEU A 1 95 ? -5.341 6.927 -13.793 1.00 71.44 95 LEU A O 1
ATOM 756 N N . LEU A 1 96 ? -6.332 6.505 -15.783 1.00 64.62 96 LEU A N 1
ATOM 757 C CA . LEU A 1 96 ? -5.236 6.983 -16.630 1.00 64.62 96 LEU A CA 1
ATOM 758 C C . LEU A 1 96 ? -4.864 8.414 -16.204 1.00 64.62 96 LEU A C 1
ATOM 760 O O . LEU A 1 96 ? -5.724 9.298 -16.193 1.00 64.62 96 LEU A O 1
ATOM 764 N N . GLY A 1 97 ? -3.610 8.633 -15.804 1.00 66.62 97 GLY A N 1
ATOM 765 C CA . GLY A 1 97 ? -3.152 9.910 -15.246 1.00 66.62 97 GLY A CA 1
ATOM 766 C C . GLY A 1 97 ? -2.891 9.930 -13.738 1.00 66.62 97 GLY A C 1
ATOM 767 O O . GLY A 1 97 ? -2.357 10.924 -13.250 1.00 66.62 97 GLY A O 1
ATOM 768 N N . VAL A 1 98 ? -3.257 8.894 -12.971 1.00 79.12 98 VAL A N 1
ATOM 769 C CA . VAL A 1 98 ? -3.026 8.881 -11.510 1.00 79.12 98 VAL 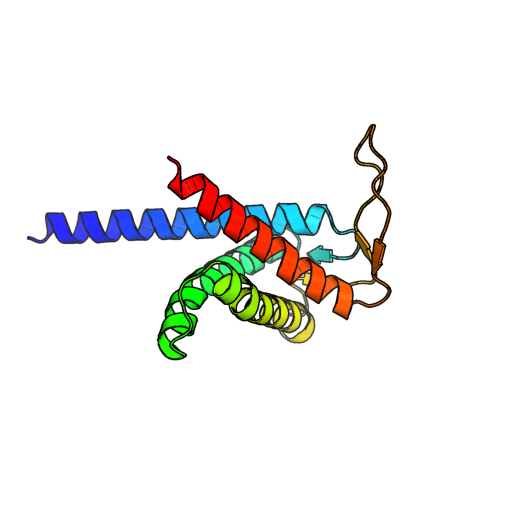A CA 1
ATOM 770 C C . VAL A 1 98 ? -1.724 8.170 -11.154 1.00 79.12 98 VAL A C 1
ATOM 772 O O . VAL A 1 98 ? -0.833 8.782 -10.571 1.00 79.12 98 VAL A O 1
ATOM 775 N N . ILE A 1 99 ? -1.592 6.896 -11.516 1.00 82.69 99 ILE A N 1
ATOM 776 C CA . ILE A 1 99 ? -0.345 6.143 -11.363 1.00 82.69 99 ILE A CA 1
ATOM 777 C C . ILE A 1 99 ? -0.070 5.414 -12.666 1.00 82.69 99 ILE A C 1
ATOM 779 O O . ILE A 1 99 ? -0.963 4.768 -13.215 1.00 82.69 99 ILE A O 1
ATOM 783 N N . ARG A 1 100 ? 1.181 5.482 -13.113 1.00 83.81 100 ARG A N 1
ATOM 784 C CA . ARG A 1 100 ? 1.707 4.643 -14.176 1.00 83.81 100 ARG A CA 1
ATOM 785 C C . ARG A 1 100 ? 2.580 3.558 -13.571 1.00 83.81 100 ARG A C 1
ATOM 787 O O . ARG A 1 100 ? 3.501 3.846 -12.808 1.00 83.81 100 ARG A O 1
ATOM 794 N N . PHE A 1 101 ? 2.291 2.320 -13.947 1.00 83.94 101 PHE A N 1
ATOM 795 C CA . PHE A 1 101 ? 3.128 1.176 -13.622 1.00 83.94 101 PHE A CA 1
ATOM 796 C C . PHE A 1 101 ? 3.968 0.793 -14.837 1.00 83.94 101 PHE A C 1
ATOM 798 O O . PHE A 1 101 ? 3.450 0.645 -15.939 1.00 83.94 101 PHE A O 1
ATOM 805 N N . GLY A 1 102 ? 5.268 0.648 -14.623 1.00 82.00 102 GLY A N 1
ATOM 806 C CA . GLY A 1 102 ? 6.251 0.196 -15.593 1.00 82.00 102 GLY A CA 1
ATOM 807 C C . GLY A 1 102 ? 6.964 -1.073 -15.131 1.00 82.00 102 GLY A C 1
ATOM 808 O O . GLY A 1 102 ? 6.736 -1.600 -14.036 1.00 82.00 102 GLY A O 1
ATOM 809 N N . VAL A 1 103 ? 7.864 -1.553 -15.986 1.00 82.38 103 VAL A N 1
ATOM 810 C CA . VAL A 1 103 ? 8.918 -2.499 -15.596 1.00 82.38 103 VAL A CA 1
ATOM 811 C C . VAL A 1 103 ? 9.793 -1.791 -14.564 1.00 82.38 103 VAL A C 1
ATOM 813 O O . VAL A 1 103 ? 10.177 -0.644 -14.774 1.00 82.38 103 VAL A O 1
ATOM 816 N N . GLY A 1 104 ? 10.082 -2.451 -13.450 1.00 71.69 104 GLY A N 1
ATOM 817 C CA . GLY A 1 104 ? 10.823 -1.840 -12.351 1.00 71.69 104 GLY A CA 1
ATOM 818 C C . GLY A 1 104 ? 11.760 -2.821 -11.676 1.00 71.69 104 GLY A C 1
ATOM 819 O O . GLY A 1 104 ? 11.846 -3.995 -12.043 1.00 71.69 104 GLY A O 1
ATOM 820 N N . THR A 1 105 ? 12.454 -2.346 -10.656 1.00 74.50 105 THR A N 1
ATOM 821 C CA . THR A 1 105 ? 13.305 -3.177 -9.811 1.00 74.50 105 THR A CA 1
ATO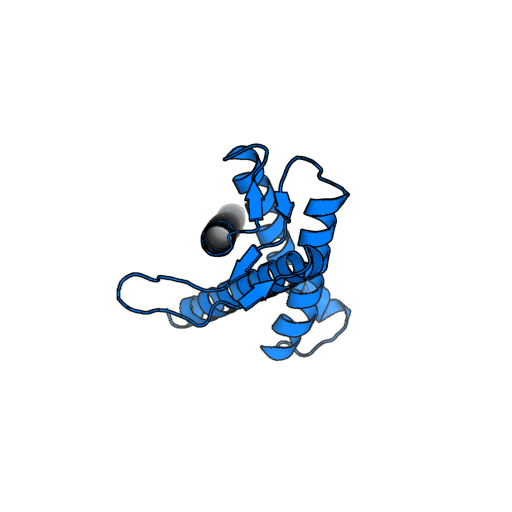M 822 C C . THR A 1 105 ? 12.927 -2.992 -8.347 1.00 74.50 105 THR A C 1
ATOM 824 O O . THR A 1 105 ? 12.455 -1.932 -7.930 1.00 74.50 105 THR A O 1
ATOM 827 N N . ILE A 1 106 ? 13.077 -4.063 -7.569 1.00 69.62 106 ILE A N 1
ATOM 828 C CA . ILE A 1 106 ? 12.965 -4.045 -6.111 1.00 69.62 106 ILE A CA 1
ATOM 829 C C . ILE A 1 106 ? 14.345 -4.321 -5.547 1.00 69.62 106 ILE A C 1
ATOM 831 O O . ILE A 1 106 ? 14.945 -5.352 -5.852 1.00 69.62 106 ILE A O 1
ATOM 835 N N . GLY A 1 107 ? 14.811 -3.438 -4.670 1.00 60.56 107 GLY A N 1
ATOM 836 C CA . GLY A 1 107 ? 16.156 -3.533 -4.118 1.00 60.56 107 GLY A CA 1
ATOM 837 C C . GLY A 1 107 ? 17.19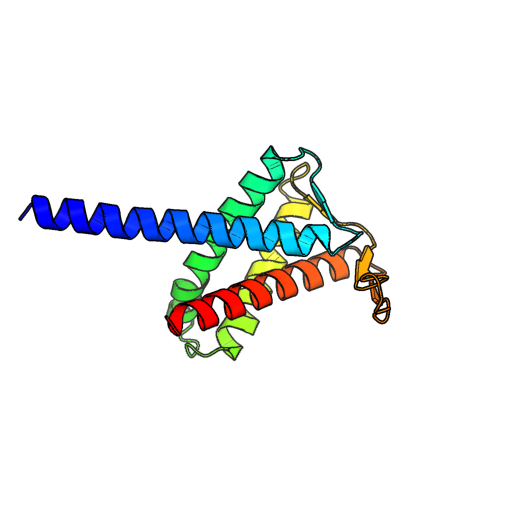0 -2.817 -4.982 1.00 60.56 107 GLY A C 1
ATOM 838 O O . GLY A 1 107 ? 16.912 -2.368 -6.089 1.00 60.56 107 GLY A O 1
ATOM 839 N N . GLY A 1 108 ? 18.385 -2.664 -4.425 1.00 64.25 108 GLY A N 1
ATOM 840 C CA . GLY A 1 108 ? 19.443 -1.826 -4.978 1.00 64.25 108 GLY A CA 1
ATOM 841 C C . GLY A 1 108 ? 20.346 -1.300 -3.869 1.00 64.25 108 GLY A C 1
ATOM 842 O O . GLY A 1 108 ? 20.401 -1.880 -2.777 1.00 64.25 108 GLY A O 1
ATOM 843 N N . ASP A 1 109 ? 21.037 -0.199 -4.148 1.00 53.81 109 ASP A N 1
ATOM 844 C CA . ASP A 1 109 ? 21.929 0.458 -3.193 1.00 53.81 109 ASP A CA 1
ATOM 845 C C . ASP A 1 109 ? 21.135 1.209 -2.116 1.00 53.81 1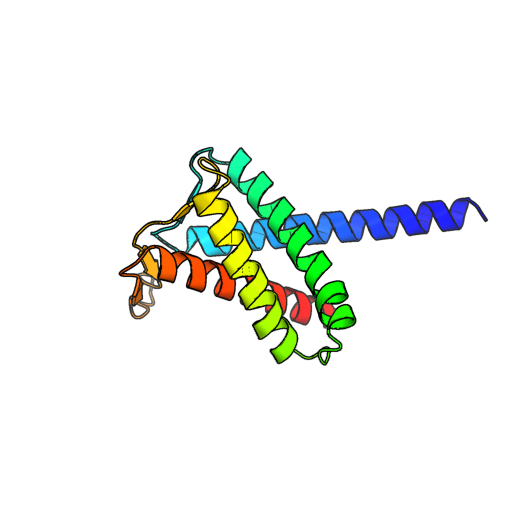09 ASP A C 1
ATOM 847 O O . ASP A 1 109 ? 20.759 2.370 -2.275 1.00 53.81 109 ASP A O 1
ATOM 851 N N . PHE A 1 110 ? 20.932 0.571 -0.961 1.00 54.16 110 PHE A N 1
ATOM 852 C CA . PHE A 1 110 ? 20.509 1.249 0.267 1.00 54.16 110 PHE A CA 1
ATOM 853 C C . PHE A 1 110 ? 21.742 1.760 1.027 1.00 54.16 110 PHE A C 1
ATOM 855 O O . PHE A 1 110 ? 22.006 1.367 2.164 1.00 54.16 110 PHE A O 1
ATOM 862 N N . GLY A 1 111 ? 22.548 2.615 0.390 1.00 61.50 111 GLY A N 1
ATOM 863 C CA . GLY A 1 111 ? 23.793 3.121 0.979 1.00 61.50 111 GLY A CA 1
ATOM 864 C C . GLY A 1 111 ? 24.831 2.002 1.189 1.00 61.50 111 GLY A C 1
ATOM 865 O O . GLY A 1 111 ? 25.318 1.466 0.201 1.00 61.50 111 GLY A O 1
ATOM 866 N N . PRO A 1 112 ? 25.218 1.633 2.430 1.00 54.91 112 PRO A N 1
ATOM 867 C CA . PRO A 1 112 ? 26.252 0.617 2.669 1.00 54.91 112 PRO A CA 1
ATOM 868 C C . PRO A 1 112 ? 25.792 -0.839 2.465 1.00 54.91 112 PRO A C 1
ATOM 870 O O . PRO A 1 112 ? 26.609 -1.747 2.612 1.00 54.91 112 PRO A O 1
ATOM 873 N N . VAL A 1 113 ? 24.507 -1.088 2.179 1.00 49.78 113 VAL A N 1
ATOM 874 C CA . VAL A 1 113 ? 23.954 -2.438 1.991 1.00 49.78 113 VAL A CA 1
ATOM 875 C C . VAL A 1 113 ? 23.357 -2.563 0.592 1.00 49.78 113 VAL A C 1
ATOM 877 O O . VAL A 1 113 ? 22.355 -1.922 0.276 1.00 49.78 113 VAL A O 1
ATOM 880 N N . THR A 1 114 ? 23.953 -3.429 -0.225 1.00 58.66 114 THR A N 1
ATOM 881 C CA . THR A 1 114 ? 23.403 -3.873 -1.508 1.00 58.66 114 THR A CA 1
ATOM 882 C C . THR A 1 114 ? 22.393 -4.986 -1.260 1.00 58.66 114 THR A C 1
ATOM 884 O O . THR A 1 114 ? 22.743 -6.087 -0.828 1.00 58.66 114 THR A O 1
ATOM 887 N N . LEU A 1 115 ? 21.114 -4.710 -1.509 1.00 64.75 115 LEU A N 1
ATOM 888 C CA . LEU A 1 115 ? 20.093 -5.758 -1.509 1.00 64.75 115 LEU A CA 1
ATOM 889 C C . LEU A 1 115 ? 20.055 -6.454 -2.877 1.00 64.75 115 LEU A C 1
ATOM 891 O O . LEU A 1 115 ? 20.323 -5.807 -3.891 1.00 64.75 115 LEU A O 1
ATOM 895 N N . PRO A 1 116 ? 19.724 -7.760 -2.933 1.00 69.31 116 PRO A N 1
ATOM 896 C CA . PRO A 1 116 ? 19.533 -8.449 -4.202 1.00 69.31 116 PRO A CA 1
ATOM 897 C C . PRO A 1 116 ? 18.452 -7.733 -5.012 1.00 69.31 116 PRO A C 1
ATOM 899 O O . PRO A 1 116 ? 17.327 -7.562 -4.541 1.00 69.31 116 PRO A O 1
ATOM 902 N N . VAL A 1 117 ? 18.820 -7.306 -6.218 1.00 71.38 117 VAL A N 1
ATOM 903 C CA . VAL A 1 117 ? 17.919 -6.612 -7.136 1.00 71.38 117 VAL A CA 1
ATOM 904 C C . VAL A 1 117 ? 17.013 -7.646 -7.788 1.00 71.38 117 VAL A C 1
ATOM 906 O O . VAL A 1 117 ? 17.469 -8.522 -8.525 1.00 71.38 117 VAL A O 1
ATOM 909 N N . LEU A 1 118 ? 15.722 -7.559 -7.497 1.00 74.12 118 LEU A N 1
ATOM 910 C CA . LEU A 1 118 ? 14.687 -8.330 -8.168 1.00 74.12 118 LEU A CA 1
ATOM 911 C C . LEU A 1 118 ? 14.153 -7.501 -9.331 1.00 74.12 118 LEU A C 1
ATOM 913 O O . LEU A 1 118 ? 13.536 -6.457 -9.125 1.00 74.12 118 LEU A O 1
ATOM 917 N N . ASN A 1 119 ? 14.381 -7.981 -10.550 1.00 76.88 119 ASN A N 1
ATOM 918 C CA . ASN A 1 119 ? 13.829 -7.364 -11.750 1.00 76.88 119 ASN A CA 1
ATOM 919 C C . ASN A 1 119 ? 12.361 -7.771 -11.909 1.00 76.88 119 ASN A C 1
ATOM 921 O O . ASN A 1 119 ? 12.032 -8.956 -11.983 1.00 76.88 119 ASN A O 1
ATOM 925 N N . LEU A 1 120 ? 11.477 -6.783 -11.979 1.00 79.31 120 LEU A N 1
ATOM 926 C CA . LEU A 1 120 ? 10.059 -6.966 -12.253 1.00 79.31 120 LEU A CA 1
ATOM 927 C C . LEU A 1 120 ? 9.845 -6.816 -13.754 1.00 79.31 120 LEU A C 1
ATOM 929 O O . LEU A 1 120 ? 9.566 -5.730 -14.246 1.00 79.31 120 LEU A O 1
ATOM 933 N N . GLU A 1 121 ? 9.982 -7.923 -14.479 1.00 78.12 121 GLU A N 1
ATOM 934 C CA . GLU A 1 121 ? 9.962 -7.954 -15.951 1.00 78.12 121 GLU A CA 1
ATOM 935 C C . GLU A 1 121 ? 8.619 -7.537 -16.576 1.00 78.12 121 GLU A C 1
ATOM 937 O O . GLU A 1 121 ? 8.543 -7.304 -17.781 1.00 78.12 121 GLU A O 1
ATOM 942 N N . THR A 1 122 ? 7.550 -7.440 -15.779 1.00 82.94 122 THR A N 1
ATOM 943 C CA . THR A 1 122 ? 6.222 -7.034 -16.251 1.00 82.94 122 THR A CA 1
ATOM 944 C C . THR A 1 122 ? 5.585 -6.010 -15.319 1.00 82.94 122 THR A C 1
ATOM 946 O O . THR A 1 122 ? 5.714 -6.101 -14.098 1.00 82.94 122 THR A O 1
ATOM 949 N N . GLU A 1 123 ? 4.805 -5.091 -15.895 1.00 82.31 123 GLU A N 1
ATOM 950 C CA . GLU A 1 123 ? 4.001 -4.104 -15.153 1.00 82.31 123 GLU A CA 1
ATOM 951 C C . GLU A 1 123 ? 3.055 -4.781 -14.151 1.00 82.31 123 GLU A C 1
ATOM 953 O O . GLU A 1 123 ? 2.844 -4.298 -13.040 1.00 82.31 123 GLU A O 1
ATOM 958 N N . THR A 1 124 ? 2.536 -5.958 -14.516 1.00 84.88 124 THR A N 1
ATOM 959 C CA . THR A 1 124 ? 1.673 -6.772 -13.650 1.00 84.88 124 THR A CA 1
ATOM 960 C C . THR A 1 124 ? 2.395 -7.181 -12.368 1.00 84.88 124 THR A C 1
ATOM 962 O O . THR A 1 124 ? 1.803 -7.133 -11.290 1.00 84.88 124 THR A O 1
ATOM 965 N N . TYR A 1 125 ? 3.677 -7.550 -12.449 1.00 85.38 125 TYR A N 1
ATOM 966 C CA . TYR A 1 125 ? 4.459 -7.865 -11.256 1.00 85.38 125 TYR A CA 1
ATOM 967 C C . TYR A 1 125 ? 4.689 -6.627 -10.396 1.00 85.38 125 TYR A C 1
ATOM 969 O O . TYR A 1 125 ? 4.503 -6.715 -9.185 1.00 85.38 125 TYR A O 1
ATOM 977 N N . THR A 1 126 ? 4.984 -5.471 -10.991 1.00 85.44 126 THR A N 1
ATOM 978 C CA . THR A 1 126 ? 5.100 -4.203 -10.253 1.00 85.44 126 THR A CA 1
ATOM 979 C C . THR A 1 126 ? 3.809 -3.858 -9.512 1.00 85.44 126 THR A C 1
ATOM 981 O O . THR A 1 126 ? 3.855 -3.522 -8.329 1.00 85.44 126 THR A O 1
ATOM 984 N N . ILE A 1 127 ? 2.645 -4.032 -10.144 1.00 88.62 127 ILE A N 1
ATOM 985 C CA . ILE A 1 127 ? 1.327 -3.825 -9.517 1.00 88.62 127 ILE A CA 1
ATOM 986 C C . ILE A 1 127 ? 1.118 -4.780 -8.337 1.00 88.62 127 ILE A C 1
ATOM 988 O O . ILE A 1 127 ? 0.740 -4.346 -7.247 1.00 88.62 127 ILE A O 1
ATOM 992 N N . ILE A 1 128 ? 1.379 -6.077 -8.537 1.00 88.31 128 ILE A N 1
ATOM 993 C CA . ILE A 1 128 ? 1.208 -7.093 -7.490 1.00 88.31 128 ILE A CA 1
ATOM 994 C C . ILE A 1 128 ? 2.115 -6.788 -6.297 1.00 88.31 128 ILE A C 1
ATOM 996 O O . ILE A 1 128 ? 1.653 -6.779 -5.155 1.00 88.31 128 ILE A O 1
ATOM 1000 N N . PHE A 1 129 ? 3.391 -6.503 -6.553 1.00 87.06 129 PHE A N 1
ATOM 1001 C CA . PHE A 1 129 ? 4.357 -6.197 -5.505 1.00 87.06 129 PHE A CA 1
ATOM 1002 C C . PHE A 1 129 ? 4.012 -4.914 -4.760 1.00 87.06 129 PHE A C 1
ATOM 1004 O O . PHE A 1 129 ? 4.028 -4.933 -3.533 1.00 87.06 129 PHE A O 1
ATOM 1011 N N . THR A 1 130 ? 3.632 -3.846 -5.466 1.00 88.62 130 THR A N 1
ATOM 1012 C CA . THR A 1 130 ? 3.178 -2.592 -4.842 1.00 88.62 130 THR A CA 1
ATOM 1013 C C . THR A 1 130 ? 1.993 -2.864 -3.918 1.00 88.62 130 THR A C 1
ATOM 1015 O O . THR A 1 130 ? 2.035 -2.515 -2.742 1.00 88.62 130 THR A O 1
ATOM 1018 N N . GLY A 1 131 ? 0.979 -3.592 -4.401 1.00 89.31 131 GLY A N 1
ATOM 1019 C CA . GLY A 1 131 ? -0.198 -3.968 -3.616 1.00 89.31 131 GLY A CA 1
ATOM 1020 C C . GLY A 1 131 ? 0.131 -4.730 -2.337 1.00 89.31 131 GLY A C 1
ATOM 1021 O O . GLY A 1 131 ? -0.363 -4.387 -1.258 1.00 89.31 131 GLY A O 1
ATOM 1022 N N . LEU A 1 132 ? 0.987 -5.746 -2.445 1.00 89.75 132 LEU A N 1
ATOM 1023 C CA . LEU A 1 132 ? 1.392 -6.566 -1.306 1.00 89.75 132 LEU A CA 1
ATOM 1024 C C . LEU A 1 132 ? 2.282 -5.797 -0.325 1.00 89.75 132 LEU A C 1
ATOM 1026 O O . LEU A 1 132 ? 2.072 -5.907 0.882 1.00 89.75 132 LEU A O 1
ATOM 1030 N N . TYR A 1 133 ? 3.237 -5.000 -0.810 1.00 88.06 133 TYR A N 1
ATOM 1031 C CA . TYR A 1 133 ? 4.109 -4.189 0.042 1.00 88.06 133 TYR A CA 1
ATOM 1032 C C . TYR A 1 133 ? 3.310 -3.151 0.821 1.00 88.06 133 TYR A C 1
ATOM 1034 O O . TYR A 1 133 ? 3.443 -3.071 2.042 1.00 88.06 133 TYR A O 1
ATOM 1042 N N . THR A 1 134 ? 2.440 -2.398 0.150 1.00 90.31 134 THR A N 1
ATOM 1043 C CA . THR A 1 134 ? 1.586 -1.395 0.795 1.00 90.31 134 THR A CA 1
ATOM 1044 C C . THR A 1 134 ? 0.713 -2.025 1.879 1.00 90.31 134 THR A C 1
ATOM 1046 O O . THR A 1 134 ? 0.657 -1.507 2.994 1.00 90.31 134 THR A O 1
ATOM 1049 N N . LEU A 1 135 ? 0.103 -3.184 1.607 1.00 91.12 135 LEU A N 1
ATOM 1050 C CA . LEU A 1 135 ? -0.669 -3.908 2.616 1.00 91.12 135 LEU A CA 1
ATOM 1051 C C . LEU A 1 135 ? 0.198 -4.371 3.788 1.00 91.12 135 LEU A C 1
ATOM 1053 O O . LEU A 1 135 ? -0.203 -4.213 4.938 1.00 91.12 135 LEU A O 1
ATOM 1057 N N . LEU A 1 136 ? 1.368 -4.954 3.523 1.00 89.12 136 LEU A N 1
ATOM 1058 C CA . LEU A 1 136 ? 2.264 -5.429 4.575 1.00 89.12 136 LEU A CA 1
ATOM 1059 C C . LEU A 1 136 ? 2.681 -4.284 5.496 1.00 89.12 136 LEU A C 1
ATOM 1061 O O . LEU A 1 136 ? 2.571 -4.423 6.714 1.00 89.12 136 LEU A O 1
ATOM 1065 N N . PHE A 1 137 ? 3.092 -3.145 4.936 1.00 88.56 137 PHE A N 1
ATOM 1066 C CA . PHE A 1 137 ? 3.419 -1.958 5.724 1.00 88.56 137 PHE A CA 1
ATOM 1067 C C . PHE A 1 137 ? 2.214 -1.463 6.529 1.00 88.56 137 PHE A C 1
ATOM 1069 O O . PHE A 1 137 ? 2.366 -1.224 7.727 1.00 88.56 137 PHE A O 1
ATOM 1076 N N . SER A 1 138 ? 1.019 -1.391 5.934 1.00 87.38 138 SER A N 1
ATOM 1077 C CA . SER A 1 138 ? -0.213 -1.034 6.656 1.00 87.38 138 SER A CA 1
ATOM 1078 C C . SER A 1 138 ? -0.489 -1.986 7.823 1.00 87.38 138 SER A C 1
ATOM 1080 O O . SER A 1 138 ? -0.733 -1.547 8.949 1.00 87.38 138 SER A O 1
ATOM 1082 N N . LEU A 1 139 ? -0.366 -3.298 7.613 1.00 87.12 139 LEU A N 1
ATOM 1083 C CA . LEU A 1 139 ? -0.543 -4.292 8.670 1.00 87.12 139 LEU A CA 1
ATOM 1084 C C . LEU A 1 139 ? 0.509 -4.146 9.772 1.00 87.12 139 LEU A C 1
ATOM 1086 O O . LEU A 1 139 ? 0.148 -4.197 10.947 1.00 87.12 139 LEU A O 1
ATOM 1090 N N . PHE A 1 140 ? 1.781 -3.925 9.435 1.00 85.69 140 PHE A N 1
ATOM 1091 C CA . PHE A 1 140 ? 2.831 -3.702 10.431 1.00 85.69 140 PHE A CA 1
ATOM 1092 C C . PHE A 1 140 ? 2.593 -2.430 11.244 1.00 85.69 140 PHE A C 1
ATOM 1094 O O . PHE A 1 140 ? 2.661 -2.484 12.472 1.00 85.69 140 PHE A O 1
ATOM 1101 N N . VAL A 1 141 ? 2.253 -1.311 10.599 1.00 84.75 141 VAL A N 1
ATOM 1102 C CA . VAL A 1 141 ? 1.927 -0.056 11.295 1.00 84.75 141 VAL A CA 1
ATOM 1103 C C . VAL A 1 141 ? 0.715 -0.242 12.210 1.00 84.75 141 VAL A C 1
ATOM 1105 O O . VAL A 1 141 ? 0.744 0.190 13.362 1.00 84.75 141 VAL A O 1
ATOM 1108 N N . ASN A 1 142 ? -0.314 -0.957 11.748 1.00 79.62 142 ASN A N 1
ATOM 1109 C CA . ASN A 1 142 ? -1.506 -1.266 12.537 1.00 79.62 142 ASN A CA 1
ATOM 1110 C C . ASN A 1 142 ? -1.246 -2.225 13.706 1.00 79.62 142 ASN A C 1
ATOM 1112 O O . ASN A 1 142 ? -1.960 -2.178 14.705 1.00 79.62 142 ASN A O 1
ATOM 1116 N N . GLN A 1 143 ? -0.258 -3.116 13.609 1.00 78.50 143 GLN A N 1
ATOM 1117 C CA . GLN A 1 143 ? 0.159 -3.936 14.747 1.00 78.50 143 GLN A CA 1
ATOM 1118 C C . GLN A 1 143 ? 0.969 -3.102 15.739 1.00 78.50 143 GLN A C 1
ATOM 1120 O O . GLN A 1 143 ? 0.671 -3.123 16.927 1.00 78.50 143 GLN A O 1
ATOM 1125 N N . LEU A 1 144 ? 1.935 -2.310 15.265 1.00 75.56 144 LEU A N 1
ATOM 1126 C CA . LEU A 1 144 ? 2.761 -1.442 16.109 1.00 75.56 144 LEU A CA 1
ATOM 1127 C C . LEU A 1 144 ? 1.934 -0.400 16.871 1.00 75.56 144 LEU A C 1
ATOM 1129 O O . LEU A 1 144 ? 2.236 -0.108 18.026 1.00 75.56 144 LEU A O 1
ATOM 1133 N N . SER A 1 145 ? 0.875 0.135 16.261 1.00 71.19 145 SER A N 1
ATOM 1134 C CA . SER A 1 145 ? -0.015 1.097 16.917 1.00 71.19 145 SER A CA 1
ATOM 1135 C C . SER A 1 145 ? -0.829 0.490 18.063 1.00 71.19 145 SER A C 1
ATOM 1137 O O . SER A 1 145 ? -1.157 1.209 18.999 1.00 71.19 145 SER A O 1
ATOM 1139 N N . LYS A 1 146 ? -1.107 -0.822 18.037 1.00 61.25 146 LYS A N 1
ATOM 1140 C CA . LYS A 1 146 ? -1.822 -1.538 19.111 1.00 61.25 146 LYS A CA 1
ATOM 1141 C C . LYS A 1 146 ? -0.970 -1.802 20.352 1.00 61.25 146 LYS A C 1
ATOM 1143 O O . LYS A 1 146 ? -1.525 -2.138 21.391 1.00 61.25 146 LYS A O 1
ATOM 1148 N N . TYR A 1 147 ? 0.353 -1.685 20.245 1.00 53.31 147 TYR A N 1
ATOM 1149 C CA . TYR A 1 147 ? 1.279 -1.843 21.371 1.00 53.31 147 TYR A CA 1
ATOM 1150 C C . TYR A 1 147 ? 1.577 -0.517 22.104 1.00 53.31 147 TYR A C 1
ATOM 1152 O O . TYR A 1 147 ? 2.458 -0.491 22.964 1.00 53.31 147 TYR A O 1
ATOM 1160 N N . LYS A 1 148 ? 0.862 0.569 21.776 1.00 42.72 148 LYS A N 1
ATOM 1161 C CA . LYS A 1 148 ? 0.823 1.825 22.544 1.00 42.72 148 LYS A CA 1
ATOM 1162 C C . LYS A 1 148 ? -0.403 1.869 23.445 1.00 42.72 148 LYS A C 1
ATOM 1164 O O . LYS A 1 148 ? -0.252 2.401 24.564 1.00 42.72 148 LYS A O 1
#

Secondary structure (DSSP, 8-state):
-HHHHHHHHHHHHHHHHHHHHHHHHHHHHHHHTBTTEE-TTTHHHHHHHHHHHHHHHHHHHHHHHHTT---SHHHHHHHHHHHHHHHHHHHHHHSTTT-EE-SEEE--EETTEE---EEE-SHHHHHHHHHHHHHHHHHHHHHHHHT-

Organism: NCBI:txid1619087

InterPro domains:
  IPR007165 Mycobacterial 4 TMS phage holin, superfamily IV [PF04020] (14-99)

Foldseek 3Di:
DVVVVVVVVVVVVVVLVVLLVVLLVLLVVLQVQKFFKDFQQPPVLSSVLSNVRSVLLVCLVVVCVVVVPPPDPVSCLVSQLVSLLVSLVCCCPVVPRRMHGGFTWHFACPPPDGDPIDTRRDSSSVSSCSSNSSSVVSVVVVVVVVVD

Sequence (148 aa):
MFSATITYIRISAMQLIYNLVIETLILIAVVTTLDGVDFEQGVFSMIVAGVFLGLLMYVIDPVLGFFRFPRNFWSYLIVGGVMCVIYFLVLNTLLLGVIRFGVGTIGGDFGPVTLPVLNLETETYTIIFTGLYTLLFSLFVNQLSKYK

pLDDT: mean 80.91, std 10.85, range [42.72, 92.88]

Radius of gyration: 17.02 Å; chains: 1; bounding box: 53×32×42 Å